Protein AF-A0A4D4M9S6-F1 (afdb_monomer_lite)

Structure (mmCIF, N/CA/C/O backbone):
data_AF-A0A4D4M9S6-F1
#
_entry.id   AF-A0A4D4M9S6-F1
#
loop_
_atom_site.group_PDB
_atom_site.id
_atom_site.type_symbol
_atom_site.label_atom_id
_atom_site.label_alt_id
_atom_site.label_comp_id
_atom_site.label_asym_id
_atom_site.label_entity_id
_atom_site.label_seq_id
_atom_site.pdbx_PDB_ins_code
_atom_site.Cartn_x
_atom_site.Cartn_y
_atom_site.Cartn_z
_atom_site.occupancy
_atom_site.B_iso_or_equiv
_atom_site.auth_seq_id
_atom_site.auth_comp_id
_atom_site.auth_asym_id
_atom_site.auth_atom_id
_atom_site.pdbx_PDB_model_num
ATOM 1 N N . MET A 1 1 ? 15.125 -10.823 27.069 1.00 46.56 1 MET A N 1
ATOM 2 C CA . MET A 1 1 ? 14.029 -9.847 27.235 1.00 46.56 1 MET A CA 1
ATOM 3 C C . MET A 1 1 ? 14.736 -8.509 27.380 1.00 46.56 1 MET A C 1
ATOM 5 O O . MET A 1 1 ? 15.509 -8.393 28.315 1.00 46.56 1 MET A O 1
ATOM 9 N N . ASP A 1 2 ? 14.778 -7.584 26.427 1.00 41.25 2 ASP A N 1
ATOM 10 C CA . ASP A 1 2 ? 13.930 -7.263 25.276 1.00 41.25 2 ASP A CA 1
ATOM 11 C C . ASP A 1 2 ? 14.820 -6.811 24.105 1.00 41.25 2 ASP A C 1
ATOM 13 O O . ASP A 1 2 ? 15.792 -6.085 24.307 1.00 41.25 2 ASP A O 1
ATOM 17 N N . ALA A 1 3 ? 14.511 -7.244 22.881 1.00 48.56 3 ALA A N 1
ATOM 18 C CA . ALA A 1 3 ? 15.121 -6.680 21.678 1.00 48.56 3 ALA A CA 1
ATOM 19 C C . ALA A 1 3 ? 14.330 -5.423 21.278 1.00 48.56 3 ALA A C 1
ATOM 21 O O . ALA A 1 3 ? 13.095 -5.484 21.260 1.00 48.56 3 ALA A O 1
ATOM 22 N N . PRO A 1 4 ? 14.979 -4.294 20.942 1.00 49.47 4 PRO A N 1
ATOM 23 C CA . PRO A 1 4 ? 14.249 -3.130 20.486 1.00 49.47 4 PRO A CA 1
ATOM 24 C C . PRO A 1 4 ? 13.623 -3.457 19.131 1.00 49.47 4 PRO A C 1
ATOM 26 O O . PRO A 1 4 ? 14.273 -3.879 18.175 1.00 49.47 4 PRO A O 1
ATOM 29 N N . HIS A 1 5 ? 12.315 -3.283 19.094 1.00 51.78 5 HIS A N 1
ATOM 30 C CA . HIS A 1 5 ? 11.447 -3.336 17.934 1.00 51.78 5 HIS A CA 1
ATOM 31 C C . HIS A 1 5 ? 11.915 -2.265 16.948 1.00 51.78 5 HIS A C 1
ATOM 33 O O . HIS A 1 5 ? 11.535 -1.099 17.044 1.00 51.78 5 HIS A O 1
ATOM 39 N N . VAL A 1 6 ? 12.761 -2.663 15.995 1.00 48.03 6 VAL A N 1
ATOM 40 C CA . VAL A 1 6 ? 13.031 -1.869 14.798 1.00 48.03 6 VAL A CA 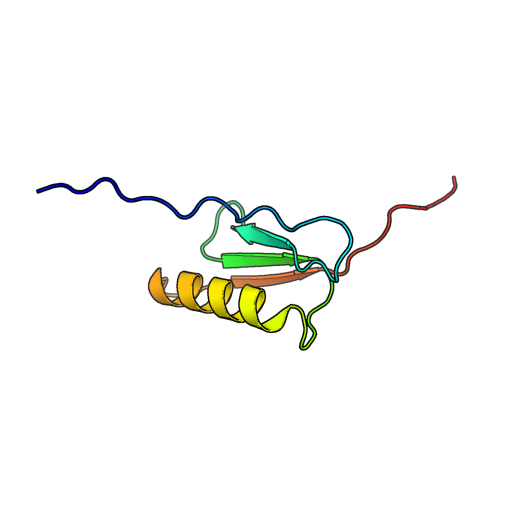1
ATOM 41 C C . VAL A 1 6 ? 11.727 -1.838 14.010 1.00 48.03 6 VAL A C 1
ATOM 43 O O . VAL A 1 6 ? 11.420 -2.721 13.210 1.00 48.03 6 VAL A O 1
ATOM 46 N N . VAL A 1 7 ? 10.912 -0.827 14.302 1.00 52.72 7 VAL A N 1
ATOM 47 C CA . VAL A 1 7 ? 9.883 -0.345 13.391 1.00 52.72 7 VAL A CA 1
ATOM 48 C C . VAL A 1 7 ? 10.612 -0.042 12.090 1.00 52.72 7 VAL A C 1
ATOM 50 O O . VAL A 1 7 ? 11.458 0.850 12.053 1.00 52.72 7 VAL A O 1
ATOM 53 N N . GLY A 1 8 ? 10.330 -0.832 11.052 1.00 43.12 8 GLY A N 1
ATOM 54 C CA . GLY A 1 8 ? 10.772 -0.552 9.693 1.00 43.12 8 GLY A CA 1
ATOM 55 C C . GLY A 1 8 ? 10.341 0.863 9.339 1.00 43.12 8 GLY A C 1
ATOM 56 O O . GLY A 1 8 ? 9.156 1.128 9.129 1.00 43.12 8 GLY A O 1
ATOM 57 N N . GLY A 1 9 ? 11.296 1.790 9.380 1.00 41.91 9 GLY A N 1
ATOM 58 C CA . GLY A 1 9 ? 11.099 3.134 8.872 1.00 41.91 9 GLY A CA 1
ATOM 59 C C . GLY A 1 9 ? 10.820 3.053 7.372 1.00 41.91 9 GLY A C 1
ATOM 60 O O . GLY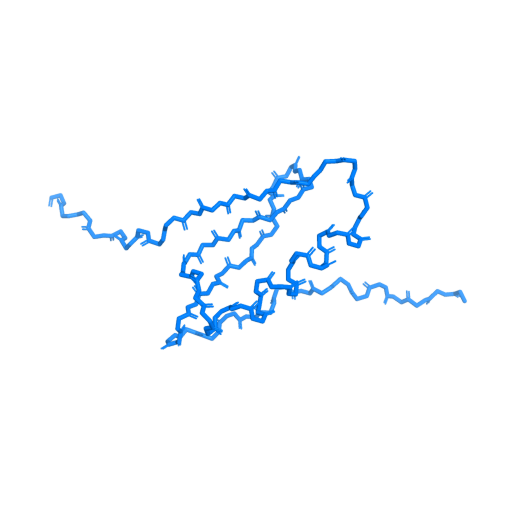 A 1 9 ? 11.315 2.129 6.720 1.00 41.91 9 GLY A O 1
ATOM 61 N N . PRO A 1 10 ? 10.021 3.978 6.817 1.00 49.97 10 PRO A N 1
ATOM 62 C CA . PRO A 1 10 ? 9.704 3.976 5.397 1.00 49.97 10 PRO A CA 1
ATOM 63 C C . PRO A 1 10 ? 11.004 3.957 4.592 1.00 49.97 10 PRO A C 1
ATOM 65 O O . PRO A 1 10 ? 11.842 4.851 4.720 1.00 49.97 10 PRO A O 1
ATOM 68 N N . VAL A 1 11 ? 11.185 2.900 3.800 1.00 52.44 11 VAL A N 1
ATOM 69 C CA . VAL A 1 11 ? 12.315 2.771 2.880 1.00 52.44 11 VAL A CA 1
ATOM 70 C C . VAL A 1 11 ? 12.211 3.951 1.909 1.00 52.44 11 VAL A C 1
ATOM 72 O O . VAL A 1 11 ? 11.171 4.085 1.258 1.00 52.44 11 VAL A O 1
ATOM 75 N N . PRO A 1 12 ? 13.209 4.849 1.832 1.00 45.84 12 PRO A N 1
ATOM 76 C CA . PRO A 1 12 ? 13.111 6.009 0.962 1.00 45.84 12 PRO A CA 1
ATOM 77 C C . PRO A 1 12 ? 13.012 5.532 -0.489 1.00 45.84 12 PRO A C 1
ATOM 79 O O . PRO A 1 12 ? 13.928 4.898 -1.015 1.00 45.84 12 PRO A O 1
ATOM 82 N N . ALA A 1 13 ? 11.874 5.812 -1.125 1.00 52.69 13 ALA A N 1
ATOM 83 C CA . ALA A 1 13 ? 11.687 5.574 -2.546 1.00 52.69 13 ALA A CA 1
ATOM 84 C C . ALA A 1 13 ? 12.693 6.448 -3.308 1.00 52.69 13 ALA A C 1
ATOM 86 O O . ALA A 1 13 ? 12.671 7.672 -3.199 1.00 52.69 13 ALA A O 1
ATOM 87 N N . VAL A 1 14 ? 13.612 5.816 -4.041 1.00 47.09 14 VAL A N 1
ATOM 88 C CA . VAL A 1 14 ? 14.604 6.514 -4.868 1.00 47.09 14 VAL A CA 1
ATOM 89 C C . VAL A 1 14 ? 13.857 7.307 -5.953 1.00 47.09 14 VAL A C 1
ATOM 91 O O . VAL A 1 14 ? 13.198 6.685 -6.793 1.00 47.09 14 VAL A O 1
ATOM 94 N N . PRO A 1 15 ? 13.939 8.652 -5.980 1.00 43.75 15 PRO A N 1
ATOM 95 C CA . PRO A 1 15 ? 13.261 9.448 -6.997 1.00 43.75 15 PRO A CA 1
ATOM 96 C C . PRO A 1 15 ? 13.896 9.182 -8.369 1.00 43.75 15 PRO A C 1
ATOM 98 O O . PRO A 1 15 ? 15.102 9.354 -8.533 1.00 43.75 15 PRO A O 1
ATOM 101 N N . GLY A 1 16 ? 13.098 8.764 -9.356 1.00 52.44 16 GLY A N 1
ATOM 102 C CA . GLY A 1 16 ? 13.532 8.652 -10.762 1.00 52.44 16 GLY A CA 1
ATOM 103 C C . GLY A 1 16 ? 13.338 7.285 -11.426 1.00 52.44 16 GLY A C 1
ATOM 104 O O . GLY A 1 16 ? 13.485 7.169 -12.638 1.00 52.44 16 GLY A O 1
ATOM 105 N N . ARG A 1 17 ? 12.948 6.257 -10.670 1.00 52.69 17 ARG A N 1
ATOM 106 C CA . ARG A 1 17 ? 12.434 4.973 -11.184 1.00 52.69 17 ARG A CA 1
ATOM 107 C C . ARG A 1 17 ? 10.973 4.883 -10.752 1.00 52.69 17 ARG A C 1
ATOM 109 O O . ARG A 1 17 ? 10.687 5.426 -9.694 1.00 52.69 17 ARG A O 1
ATOM 116 N N . ALA A 1 18 ? 10.077 4.273 -11.540 1.00 58.56 18 ALA A N 1
ATOM 117 C CA . ALA A 1 18 ? 8.651 4.119 -11.202 1.00 58.56 18 ALA A CA 1
ATOM 118 C C . ALA A 1 18 ? 8.470 3.950 -9.683 1.00 58.56 18 ALA A C 1
ATOM 120 O O . ALA A 1 18 ? 8.902 2.947 -9.116 1.00 58.56 18 ALA A O 1
ATOM 121 N N . ALA A 1 19 ? 7.987 5.001 -9.020 1.00 71.25 19 ALA A N 1
ATOM 122 C CA . ALA A 1 19 ? 8.055 5.114 -7.571 1.00 71.25 19 ALA A CA 1
ATOM 123 C C . ALA A 1 19 ? 6.657 4.865 -7.026 1.00 71.25 19 ALA A C 1
ATOM 125 O O . ALA A 1 19 ? 5.746 5.668 -7.227 1.00 71.25 19 ALA A O 1
ATOM 126 N N . LEU A 1 20 ? 6.489 3.718 -6.374 1.00 82.50 20 LEU A N 1
ATOM 127 C CA . LEU A 1 20 ? 5.337 3.464 -5.528 1.00 82.50 20 LEU A CA 1
ATOM 128 C C . LEU A 1 20 ? 5.702 3.927 -4.119 1.00 82.50 20 LEU A C 1
ATOM 130 O O . LEU A 1 20 ? 6.429 3.248 -3.398 1.00 82.50 20 LEU A O 1
ATOM 134 N N . GLU A 1 21 ? 5.223 5.105 -3.745 1.00 84.12 21 GLU A N 1
ATOM 135 C CA . GLU A 1 21 ? 5.355 5.614 -2.388 1.00 84.12 21 GLU A CA 1
ATOM 136 C C . GLU A 1 21 ? 4.313 4.934 -1.507 1.00 84.12 21 GLU A C 1
ATOM 138 O O . GLU A 1 21 ? 3.109 5.067 -1.739 1.00 84.12 21 GLU A O 1
ATOM 143 N N . VAL A 1 22 ? 4.770 4.219 -0.480 1.00 85.31 22 VAL A N 1
ATOM 144 C CA . VAL A 1 22 ? 3.890 3.609 0.514 1.00 85.31 22 VAL A CA 1
ATOM 145 C C . VAL A 1 22 ? 4.096 4.291 1.858 1.00 85.31 22 VAL A C 1
ATOM 147 O O . VAL A 1 22 ? 5.209 4.352 2.372 1.00 85.31 22 VAL A O 1
ATOM 150 N N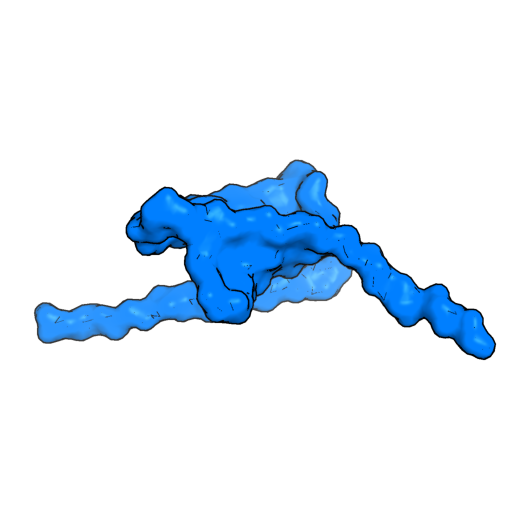 . SER A 1 23 ? 3.013 4.797 2.442 1.00 85.88 23 SER A N 1
ATOM 151 C CA . SER A 1 23 ? 3.017 5.407 3.775 1.00 85.88 23 SER A CA 1
ATOM 152 C C . SER A 1 23 ? 1.877 4.860 4.637 1.00 85.88 23 SER A C 1
ATOM 154 O O . SER A 1 23 ? 0.835 4.480 4.102 1.00 85.88 23 SER A O 1
ATOM 156 N N . PRO A 1 24 ? 2.041 4.779 5.968 1.00 85.12 24 PRO A N 1
ATOM 157 C CA . PRO A 1 24 ? 0.961 4.363 6.856 1.00 85.12 24 PRO A CA 1
ATOM 158 C C . PRO A 1 24 ? -0.185 5.382 6.847 1.00 85.12 24 PRO A C 1
ATOM 160 O O . PRO A 1 24 ? 0.036 6.588 6.718 1.00 85.12 24 PRO A O 1
ATOM 163 N N . LEU A 1 25 ? -1.420 4.904 7.010 1.00 84.56 25 LEU A N 1
ATOM 164 C CA . LEU A 1 25 ? -2.581 5.784 7.111 1.00 84.56 25 LEU A CA 1
ATOM 165 C C . LEU A 1 25 ? -2.637 6.465 8.486 1.00 84.56 25 LEU A C 1
ATOM 167 O O . LEU A 1 25 ? -2.505 5.794 9.512 1.00 84.56 25 LEU A O 1
ATOM 171 N N . PRO A 1 26 ? -2.887 7.785 8.542 1.00 79.00 26 PRO A N 1
ATOM 172 C CA . PRO A 1 26 ? -3.105 8.459 9.811 1.00 79.00 26 PRO A CA 1
ATOM 173 C C . PRO A 1 26 ? -4.427 7.985 10.431 1.00 79.00 26 PRO A C 1
ATOM 175 O O . PRO A 1 26 ? -5.467 7.974 9.773 1.00 79.00 26 PRO A O 1
ATOM 178 N N . GLY A 1 27 ? -4.384 7.592 11.705 1.00 79.50 27 GLY A N 1
ATOM 179 C CA . GLY A 1 27 ? -5.574 7.279 12.502 1.00 79.50 27 GLY A CA 1
ATOM 180 C C . GLY A 1 27 ? -6.228 5.914 12.253 1.00 79.50 27 GLY A C 1
ATOM 181 O O . GLY A 1 27 ? -7.269 5.651 12.847 1.00 79.50 27 GLY A O 1
ATOM 182 N N . ARG A 1 28 ? -5.658 5.036 11.412 1.00 81.69 28 ARG A N 1
ATOM 183 C CA . ARG A 1 28 ? -6.175 3.668 11.206 1.00 81.69 28 ARG A CA 1
ATOM 184 C C . ARG A 1 28 ? -5.114 2.682 10.727 1.00 81.69 28 ARG A C 1
ATOM 186 O O . ARG A 1 28 ? -4.134 3.070 10.096 1.00 81.69 28 ARG A O 1
ATOM 193 N N . SER A 1 29 ? -5.367 1.395 10.957 1.00 82.94 29 SER A N 1
ATOM 194 C CA . SER A 1 29 ? -4.556 0.298 10.423 1.00 82.94 29 SER A CA 1
ATOM 1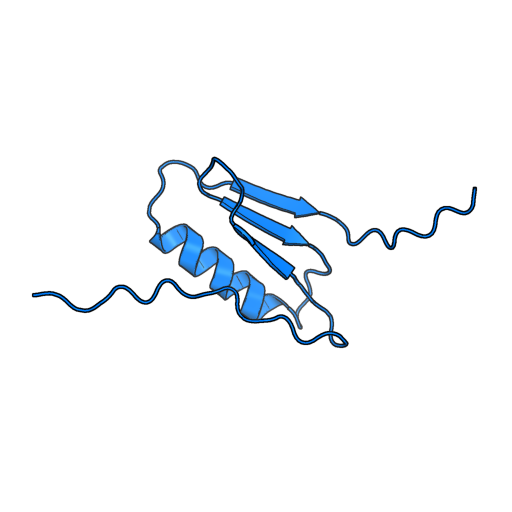95 C C . SER A 1 29 ? -4.691 0.226 8.905 1.00 82.94 29 SER A C 1
ATOM 197 O O . SER A 1 29 ? -5.737 -0.140 8.371 1.00 82.94 29 SER A O 1
ATOM 199 N N . GLY A 1 30 ? -3.640 0.615 8.191 1.00 87.56 30 GLY A N 1
ATOM 200 C CA . GLY A 1 30 ? -3.640 0.597 6.737 1.00 87.56 30 GLY A CA 1
ATOM 201 C C . GLY A 1 30 ? -2.468 1.340 6.119 1.00 87.56 30 GLY A C 1
ATOM 202 O O . GLY A 1 30 ? -1.680 1.986 6.814 1.00 87.56 30 GLY A O 1
ATOM 203 N N . ILE A 1 31 ? -2.378 1.252 4.797 1.00 89.50 31 ILE A N 1
ATOM 204 C CA . ILE A 1 31 ? -1.347 1.900 3.989 1.00 89.50 31 ILE A CA 1
ATOM 205 C C . ILE A 1 31 ? -1.976 2.722 2.867 1.00 89.50 31 ILE A C 1
ATOM 207 O O . ILE A 1 31 ? -3.021 2.375 2.315 1.00 89.50 31 ILE A O 1
ATOM 211 N N . ARG A 1 32 ? -1.308 3.812 2.511 1.00 87.12 32 ARG A N 1
ATOM 212 C CA . ARG A 1 32 ? -1.550 4.596 1.309 1.00 87.12 32 ARG A CA 1
ATOM 213 C C . ARG A 1 32 ? -0.432 4.322 0.323 1.00 87.12 32 ARG A C 1
ATOM 215 O O . ARG A 1 32 ? 0.723 4.607 0.625 1.00 87.12 32 ARG A O 1
ATOM 222 N N . ALA A 1 33 ? -0.802 3.816 -0.845 1.00 88.38 33 ALA A N 1
ATOM 223 C CA . ALA A 1 33 ? 0.068 3.670 -1.997 1.00 88.38 33 ALA A CA 1
ATOM 224 C C . ALA A 1 33 ? -0.211 4.803 -2.993 1.00 88.38 33 ALA A C 1
ATOM 226 O O . ALA A 1 33 ? -1.347 5.005 -3.434 1.00 88.38 33 ALA A O 1
ATOM 227 N N . ARG A 1 34 ? 0.836 5.550 -3.344 1.00 86.69 34 ARG A N 1
ATOM 228 C CA . ARG A 1 34 ? 0.793 6.622 -4.337 1.00 86.69 34 ARG A CA 1
ATOM 229 C C . ARG A 1 34 ? 1.812 6.350 -5.433 1.00 86.69 34 ARG A C 1
ATOM 231 O O . ARG A 1 34 ? 2.971 6.084 -5.143 1.00 86.69 34 ARG A O 1
ATOM 238 N N . GLY A 1 35 ? 1.376 6.453 -6.684 1.00 82.75 35 GLY A N 1
ATOM 239 C CA . GLY A 1 35 ? 2.229 6.213 -7.847 1.00 82.75 35 GLY A CA 1
ATOM 240 C C . GLY A 1 35 ? 1.737 5.052 -8.698 1.00 82.75 35 GLY A C 1
ATOM 241 O O . GLY A 1 35 ? 0.543 4.756 -8.732 1.00 82.75 35 GLY A O 1
ATOM 242 N N . GLU A 1 36 ? 2.661 4.430 -9.421 1.00 81.62 36 GLU A N 1
ATOM 243 C CA . GLU A 1 36 ? 2.360 3.362 -10.370 1.00 81.62 36 GLU A CA 1
ATOM 244 C C . GLU A 1 36 ? 2.535 1.984 -9.723 1.00 81.62 36 GLU A C 1
ATOM 246 O O . GLU A 1 36 ? 3.589 1.669 -9.165 1.00 81.62 36 GLU A O 1
ATOM 251 N N . ILE A 1 37 ? 1.510 1.137 -9.842 1.00 81.31 37 ILE A N 1
ATOM 252 C CA . ILE A 1 37 ? 1.620 -0.291 -9.538 1.00 81.31 37 ILE A CA 1
ATOM 253 C C . ILE A 1 37 ? 1.930 -1.012 -10.847 1.00 81.31 37 ILE A C 1
ATOM 255 O O . ILE A 1 37 ? 1.064 -1.164 -11.705 1.00 81.31 37 ILE A O 1
ATOM 259 N N . SER A 1 38 ? 3.170 -1.462 -10.993 1.00 80.00 38 SER A N 1
ATOM 260 C CA . SER A 1 38 ? 3.647 -2.205 -12.155 1.00 80.00 38 SER A CA 1
ATOM 261 C C . SER A 1 38 ? 4.576 -3.333 -11.722 1.00 80.00 38 SER A C 1
ATOM 263 O O . SER A 1 38 ? 4.891 -3.490 -10.541 1.00 80.00 38 SER A O 1
ATOM 265 N N . ALA A 1 39 ? 5.035 -4.152 -12.671 1.00 82.88 39 ALA A N 1
ATOM 266 C CA . ALA A 1 39 ? 5.977 -5.230 -12.365 1.00 82.88 39 ALA A CA 1
ATOM 267 C C . ALA A 1 39 ? 7.267 -4.713 -11.695 1.00 82.88 39 ALA A C 1
ATOM 269 O O . ALA A 1 39 ? 7.863 -5.427 -10.894 1.00 82.88 39 ALA A O 1
ATOM 270 N N . LEU A 1 40 ? 7.665 -3.464 -11.975 1.00 83.00 40 LEU A N 1
ATOM 271 C CA . LEU A 1 40 ? 8.838 -2.829 -11.370 1.00 83.00 40 LEU A CA 1
ATOM 272 C C . LEU A 1 40 ? 8.628 -2.469 -9.892 1.00 83.00 40 LEU A C 1
ATOM 274 O O . LEU A 1 40 ? 9.579 -2.538 -9.119 1.00 83.00 40 LEU A O 1
ATOM 278 N N . THR A 1 41 ? 7.407 -2.097 -9.498 1.00 85.38 41 THR A N 1
ATOM 279 C CA . THR A 1 41 ? 7.066 -1.698 -8.121 1.00 85.38 41 THR A CA 1
ATOM 280 C C . THR A 1 41 ? 6.435 -2.822 -7.302 1.00 85.38 41 THR A C 1
ATOM 282 O O . THR A 1 41 ? 6.252 -2.674 -6.092 1.00 85.38 41 THR A O 1
ATOM 285 N N . ARG A 1 42 ? 6.161 -3.974 -7.931 1.00 84.50 42 ARG A N 1
ATOM 286 C CA . ARG A 1 42 ? 5.614 -5.173 -7.285 1.00 84.50 42 ARG A CA 1
ATOM 287 C C . ARG A 1 42 ? 6.385 -5.592 -6.024 1.00 84.50 42 ARG A C 1
ATOM 289 O O . ARG A 1 42 ? 5.708 -5.807 -5.025 1.00 84.50 42 ARG A O 1
ATOM 296 N N . PRO A 1 43 ? 7.732 -5.665 -5.994 1.00 85.62 43 PRO A N 1
ATOM 297 C CA . PRO A 1 43 ? 8.436 -6.085 -4.780 1.00 85.62 43 PRO A CA 1
ATOM 298 C C . PRO A 1 43 ? 8.164 -5.161 -3.583 1.00 85.62 43 PRO A C 1
ATOM 300 O O . PRO A 1 43 ? 7.913 -5.630 -2.476 1.00 85.62 43 PRO A O 1
ATOM 303 N N . SER A 1 44 ? 8.145 -3.843 -3.810 1.00 84.38 44 SER A N 1
ATOM 304 C CA . SER A 1 44 ? 7.814 -2.854 -2.775 1.00 84.38 44 SER A CA 1
ATOM 305 C C . SER A 1 44 ? 6.349 -2.947 -2.340 1.00 84.38 44 SER A C 1
ATOM 307 O O . SER A 1 44 ? 6.042 -2.808 -1.158 1.00 84.38 44 SER A O 1
ATOM 309 N N . TRP A 1 45 ? 5.444 -3.223 -3.281 1.00 86.94 45 TRP A N 1
ATOM 310 C CA . TRP A 1 45 ? 4.025 -3.424 -2.998 1.00 86.94 45 TRP A CA 1
ATOM 311 C C . TRP A 1 45 ? 3.764 -4.674 -2.145 1.00 86.94 45 TRP A C 1
ATOM 313 O O . TRP A 1 45 ? 3.075 -4.609 -1.128 1.00 86.94 45 TRP A O 1
ATOM 323 N N . GLU A 1 46 ? 4.356 -5.804 -2.528 1.00 89.88 46 GLU A N 1
ATOM 324 C CA . GLU A 1 46 ? 4.235 -7.078 -1.815 1.00 89.88 46 GLU A CA 1
ATOM 325 C C . GLU A 1 46 ? 4.830 -6.998 -0.408 1.00 89.88 46 GLU A C 1
ATOM 327 O O . GLU A 1 46 ? 4.227 -7.503 0.542 1.00 89.88 46 GLU A O 1
ATOM 332 N N . GLN A 1 47 ? 5.969 -6.317 -0.245 1.00 87.88 47 GLN A N 1
ATOM 333 C CA . GLN A 1 47 ? 6.562 -6.078 1.069 1.00 87.88 47 GLN A CA 1
ATOM 334 C C . GLN A 1 47 ? 5.608 -5.293 1.977 1.00 87.88 47 GLN A C 1
ATOM 336 O O . GLN A 1 47 ? 5.346 -5.718 3.103 1.00 87.88 47 GLN A O 1
ATOM 341 N N . ALA A 1 48 ? 5.032 -4.195 1.482 1.00 86.88 48 ALA A N 1
ATOM 342 C CA . ALA A 1 48 ? 4.101 -3.381 2.257 1.00 86.88 48 ALA A CA 1
ATOM 343 C C . ALA A 1 48 ? 2.839 -4.150 2.680 1.00 86.88 48 ALA A C 1
ATOM 345 O O . ALA A 1 48 ? 2.398 -4.041 3.826 1.00 86.88 48 ALA A O 1
ATOM 346 N N . LEU A 1 49 ? 2.270 -4.955 1.779 1.00 87.31 49 LEU A N 1
ATOM 347 C CA . LEU A 1 49 ? 1.125 -5.810 2.095 1.00 87.31 49 LEU A CA 1
ATOM 348 C C . LEU A 1 49 ?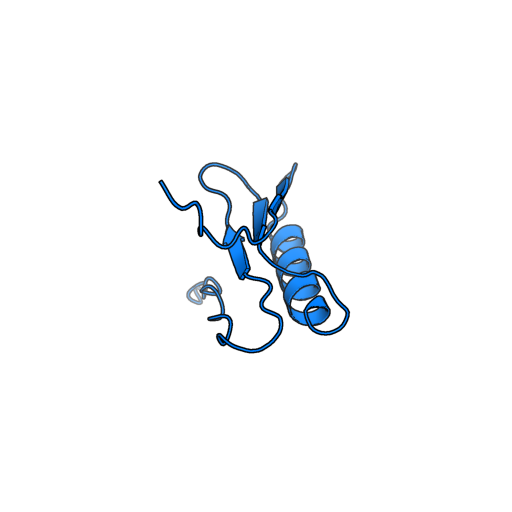 1.481 -6.902 3.105 1.00 87.31 49 LEU A C 1
ATOM 350 O O . LEU A 1 49 ? 0.693 -7.179 4.006 1.00 87.31 49 LEU A O 1
ATOM 354 N N . SER A 1 50 ? 2.670 -7.494 2.990 1.00 88.25 50 SER A N 1
ATOM 355 C CA . SER A 1 50 ? 3.141 -8.519 3.928 1.00 88.25 50 SER A CA 1
ATOM 356 C C . SER A 1 50 ? 3.315 -7.942 5.331 1.00 88.25 50 SER A C 1
ATOM 358 O O . SER A 1 50 ? 2.910 -8.552 6.322 1.00 88.25 50 SER A O 1
ATOM 360 N N . GLU A 1 51 ? 3.866 -6.732 5.434 1.00 86.75 51 GLU A N 1
ATOM 361 C CA . GLU A 1 51 ? 3.960 -6.022 6.706 1.00 86.75 51 GLU A CA 1
ATOM 362 C C . GLU A 1 51 ? 2.590 -5.675 7.281 1.00 86.75 51 GLU A C 1
ATOM 364 O O . GLU A 1 51 ? 2.392 -5.815 8.489 1.00 86.75 51 GLU A O 1
ATOM 369 N N . LEU A 1 52 ? 1.650 -5.246 6.438 1.00 85.81 52 LEU A N 1
ATOM 370 C CA . LEU A 1 52 ? 0.286 -4.932 6.851 1.00 85.81 52 LEU A CA 1
ATOM 371 C C . LEU A 1 52 ? -0.442 -6.177 7.373 1.00 85.81 52 LEU A C 1
ATOM 373 O O . LEU A 1 52 ? -1.025 -6.127 8.453 1.00 85.81 52 LEU A O 1
ATOM 377 N N . ALA A 1 53 ? -0.336 -7.305 6.667 1.00 85.38 53 ALA A N 1
ATOM 378 C CA . ALA A 1 53 ? -0.909 -8.581 7.088 1.00 85.38 53 ALA A CA 1
ATOM 379 C C . ALA A 1 53 ? -0.314 -9.063 8.422 1.00 85.38 53 ALA A C 1
ATOM 381 O O . ALA A 1 53 ? -1.044 -9.485 9.317 1.00 85.38 53 ALA A O 1
ATOM 382 N N . ARG A 1 54 ? 1.006 -8.923 8.601 1.00 84.94 54 ARG A N 1
ATOM 383 C CA . ARG A 1 54 ? 1.695 -9.302 9.844 1.00 84.94 54 ARG A CA 1
ATOM 384 C C . ARG A 1 54 ? 1.266 -8.466 11.052 1.00 84.94 54 ARG A C 1
ATOM 386 O O . ARG A 1 54 ? 1.361 -8.945 12.177 1.00 84.94 54 ARG A O 1
ATOM 393 N N . ARG A 1 55 ? 0.796 -7.230 10.853 1.00 81.94 55 ARG A N 1
ATOM 394 C CA . ARG A 1 55 ? 0.292 -6.385 11.950 1.00 81.94 55 ARG A CA 1
ATOM 395 C C . ARG A 1 55 ? -1.031 -6.887 12.542 1.00 81.94 55 ARG A C 1
ATOM 397 O O . ARG A 1 55 ? -1.443 -6.322 13.547 1.00 81.94 55 ARG A O 1
ATOM 404 N N . HIS A 1 56 ? -1.655 -7.928 11.969 1.00 68.56 56 HIS A N 1
ATOM 405 C CA . HIS A 1 56 ? -2.822 -8.622 12.531 1.00 68.56 56 HIS A CA 1
ATOM 406 C C . HIS A 1 56 ? -3.909 -7.661 13.047 1.00 68.56 56 HIS A C 1
ATOM 408 O O . HIS A 1 56 ? -4.363 -7.753 14.183 1.00 68.56 56 HIS A O 1
ATOM 414 N N . ALA A 1 57 ? -4.318 -6.711 12.204 1.00 73.44 57 ALA A N 1
ATOM 415 C CA . ALA A 1 57 ? -5.500 -5.901 12.469 1.00 73.44 57 ALA A CA 1
ATOM 416 C C . ALA A 1 57 ? -6.746 -6.617 11.932 1.00 73.44 57 ALA A C 1
ATOM 418 O O . ALA A 1 57 ? -6.708 -7.128 10.812 1.00 73.44 57 ALA A O 1
ATOM 419 N N . ASP A 1 58 ? -7.851 -6.584 12.685 1.00 76.88 58 ASP A N 1
ATOM 420 C CA . ASP A 1 58 ? -9.145 -7.151 12.261 1.00 76.88 58 ASP A CA 1
ATOM 421 C C . ASP A 1 58 ? -9.597 -6.606 10.896 1.00 76.88 58 ASP A C 1
ATOM 423 O O . ASP A 1 58 ? -10.191 -7.319 10.090 1.00 76.88 58 ASP A O 1
ATOM 427 N N . VAL A 1 59 ? -9.269 -5.340 10.614 1.00 80.06 59 VAL A N 1
ATOM 428 C CA . VAL A 1 59 ? -9.464 -4.699 9.311 1.00 80.06 59 VAL A CA 1
ATOM 429 C C . VAL A 1 59 ? -8.230 -3.871 8.961 1.00 80.06 59 VAL A C 1
ATOM 431 O O . VAL A 1 59 ? -7.742 -3.085 9.774 1.00 80.06 59 VAL A O 1
ATOM 434 N N . SER A 1 60 ? -7.746 -4.024 7.727 1.00 84.44 60 SER A N 1
ATOM 435 C CA . SER A 1 60 ? -6.640 -3.242 7.170 1.00 84.44 60 SER A CA 1
ATOM 436 C C . SER A 1 60 ? -7.081 -2.507 5.909 1.00 84.44 60 SER A C 1
ATOM 438 O O . SER A 1 60 ? -7.621 -3.114 4.986 1.00 84.44 60 SER A O 1
ATOM 440 N N . TYR A 1 61 ? -6.839 -1.199 5.862 1.00 84.50 61 TYR A N 1
ATOM 441 C CA . TYR A 1 61 ? -7.243 -0.350 4.742 1.00 84.50 61 TYR A CA 1
ATOM 442 C C . TYR A 1 61 ? -6.094 -0.134 3.760 1.00 84.50 61 TYR A C 1
ATOM 444 O O . TYR A 1 61 ? -4.962 0.145 4.152 1.00 84.50 61 TYR A O 1
ATOM 452 N N . VAL A 1 62 ? -6.404 -0.207 2.471 1.00 86.94 62 VAL A N 1
ATOM 453 C CA . VAL A 1 62 ? -5.473 0.109 1.389 1.00 86.94 62 VAL A CA 1
ATOM 454 C C . VAL A 1 62 ? -6.052 1.264 0.586 1.00 86.94 62 VAL A C 1
ATOM 456 O O . VAL A 1 62 ? -7.099 1.122 -0.040 1.00 86.94 62 VAL A O 1
ATOM 459 N N . GLU A 1 63 ? -5.374 2.410 0.600 1.00 87.62 63 GLU A N 1
ATOM 460 C CA . GLU A 1 63 ? -5.723 3.541 -0.260 1.00 87.62 63 GLU A CA 1
ATOM 461 C C . GLU A 1 63 ? -4.814 3.591 -1.484 1.00 87.62 63 GLU A C 1
ATOM 463 O O . GLU A 1 63 ? -3.593 3.671 -1.348 1.00 87.62 63 GLU A O 1
ATOM 468 N N . LEU A 1 64 ? -5.418 3.609 -2.674 1.00 87.00 64 LEU A N 1
ATOM 469 C CA . LEU A 1 64 ? -4.722 3.792 -3.945 1.00 87.00 64 LEU A CA 1
ATOM 470 C C . LEU A 1 64 ? -4.979 5.208 -4.454 1.00 87.00 64 LEU A C 1
ATOM 472 O O . LEU A 1 64 ? -6.116 5.586 -4.724 1.00 87.00 64 LEU A O 1
ATOM 476 N N . SER A 1 65 ? -3.921 6.008 -4.552 1.00 78.50 65 SER A N 1
ATOM 477 C CA . SER A 1 65 ? -3.997 7.391 -5.025 1.00 78.50 65 SER A CA 1
ATOM 478 C C . SER A 1 65 ? -3.145 7.577 -6.270 1.00 78.50 65 SER A C 1
ATOM 480 O O . SER A 1 65 ? -1.965 7.225 -6.287 1.00 78.50 65 SER A O 1
ATOM 482 N N . VAL A 1 66 ? -3.715 8.192 -7.307 1.00 68.56 66 VAL A N 1
ATOM 483 C CA . VAL A 1 66 ? -2.933 8.545 -8.494 1.00 68.56 66 VAL A CA 1
ATOM 484 C C . VAL A 1 66 ? -1.906 9.622 -8.137 1.00 68.56 66 VAL A C 1
ATOM 486 O O . VAL A 1 66 ? -2.196 10.571 -7.396 1.00 68.56 66 VAL A O 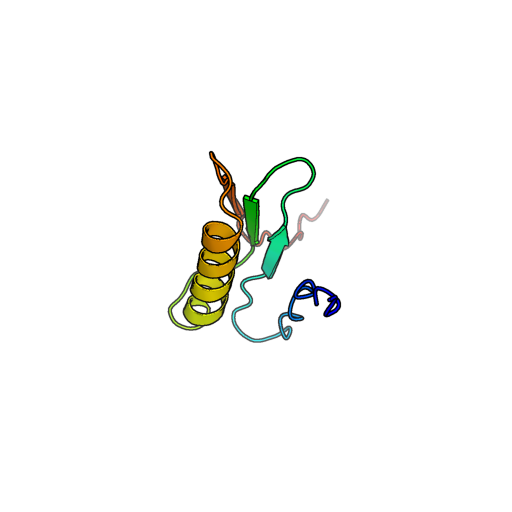1
ATOM 489 N N . TRP A 1 67 ? -0.695 9.508 -8.682 1.00 63.44 67 TRP A N 1
ATOM 490 C CA . TRP A 1 67 ? 0.238 10.627 -8.688 1.00 63.44 67 TRP A CA 1
ATOM 491 C C . TRP A 1 67 ? -0.320 11.721 -9.604 1.00 63.44 67 TRP A C 1
ATOM 493 O O . TRP A 1 67 ? -0.106 11.723 -10.811 1.00 63.44 67 TRP A O 1
ATOM 503 N N . ARG A 1 68 ? -1.083 12.660 -9.040 1.00 59.50 68 ARG A N 1
ATOM 504 C CA . ARG A 1 68 ? -1.360 13.927 -9.719 1.00 59.50 68 ARG A CA 1
ATOM 505 C C . ARG A 1 68 ? -0.127 14.807 -9.564 1.00 59.50 68 ARG A C 1
ATOM 507 O O . ARG A 1 68 ? 0.158 15.252 -8.451 1.00 59.50 68 ARG A O 1
ATOM 514 N N . SER A 1 69 ? 0.588 15.052 -10.662 1.00 56.44 69 SER A N 1
ATOM 515 C CA . SER A 1 69 ? 1.483 16.201 -10.756 1.00 56.44 69 SER A CA 1
ATOM 516 C C . SER A 1 69 ? 0.613 17.446 -10.623 1.00 56.44 69 SER A C 1
ATOM 518 O O . SER A 1 69 ? -0.275 17.696 -11.439 1.00 56.44 69 SER A O 1
ATOM 520 N N . SER A 1 70 ? 0.794 18.199 -9.545 1.00 56.69 70 SER A N 1
ATOM 521 C CA . SER A 1 70 ? 0.135 19.487 -9.375 1.00 56.69 70 SER A CA 1
ATOM 522 C C . SER A 1 70 ? 0.760 20.493 -10.344 1.00 56.69 70 SER A C 1
ATOM 524 O O . SER A 1 70 ? 1.667 21.230 -9.979 1.00 56.69 70 SER A O 1
ATOM 526 N N . THR A 1 71 ? 0.292 20.516 -11.586 1.00 63.56 71 THR A N 1
ATOM 527 C CA . THR A 1 71 ? 0.494 21.647 -12.495 1.00 63.56 71 THR A CA 1
ATOM 528 C C . THR A 1 71 ? -0.880 22.080 -12.986 1.00 63.56 71 THR A C 1
ATOM 530 O O . THR A 1 71 ? -1.315 21.721 -14.076 1.00 63.56 71 THR A O 1
ATOM 533 N N . TRP A 1 72 ? -1.605 22.786 -12.120 1.00 44.56 72 TRP A N 1
ATOM 534 C CA . TRP A 1 72 ? -2.750 23.591 -12.532 1.00 44.56 72 TRP A CA 1
ATOM 535 C C . TRP A 1 72 ? -2.235 25.021 -12.716 1.00 44.56 72 TRP A C 1
ATOM 537 O O . TRP A 1 72 ? -1.782 25.597 -11.726 1.00 44.56 72 TRP A O 1
ATOM 547 N N . PRO A 1 73 ? -2.227 25.577 -13.941 1.00 60.22 73 PRO A N 1
ATOM 548 C CA . PRO A 1 73 ? -1.995 26.998 -14.128 1.00 60.22 73 PRO A CA 1
ATOM 549 C C . PRO A 1 73 ? -3.280 27.734 -13.731 1.00 60.22 73 PRO A C 1
ATOM 551 O O . PRO A 1 73 ? -4.355 27.437 -14.257 1.00 60.22 73 PRO A O 1
ATOM 554 N N . GLY A 1 74 ? -3.163 28.617 -12.741 1.00 60.78 74 GLY A N 1
ATOM 555 C CA . GLY A 1 74 ? -4.119 29.703 -12.523 1.00 60.78 74 GLY A CA 1
ATOM 556 C C . GLY A 1 74 ? -3.775 30.890 -13.406 1.00 60.78 74 GLY A C 1
ATOM 557 O O . GLY A 1 74 ? -2.585 30.999 -13.787 1.00 60.78 74 GLY A O 1
#

Secondary structure (DSSP, 8-state):
--------PPP-PPBTB---EEEEPTTSSEEEEES--STTTHHHHHHHHHHHHHT--SS-EEEEE---------

Radius of gyration: 14.63 Å; chains: 1; bounding box: 25×40×41 Å

Foldseek 3Di:
DDDDPPPPDQDDFDPPPQGFGWDADPPDQEIETETDDDPVCVVVVVVRVVVSVVVPDPDYDYHYDYPDPPDDDD

Organism: Streptomyces avermitilis (NCBI:txid33903)

pLDDT: mean 72.23, std 16.09, range [41.25, 89.88]

Sequence (74 aa):
MDAPHVVGGPVPAVPGRAALEVSPLPGRSGIRARGEISALTRPSWEQALSELARRHADVSYVELSVWRSSTWPG